Protein AF-A0A849QMG6-F1 (afdb_monomer_lite)

Sequence (126 aa):
AGKSTTIILQGNKNLKFLVAILNSKLISFWYKIFFKSLSLAGGYLRIGNNEIKKIPFIDLNDSQQTVFITLVDQILAITIDANYLDNLEKQAKVKNLENQIDQLVYKLYDLTPEEIKIVEEFNEGE

Secondary structure (DSSP, 8-state):
-PPPP-----SSS-HHHHHHHHTSHHHHHHHHHHTGGGBPTTS-B---HHHHTTS-PPP--HHHHHHHHHHHHHHHHHHTSTTGGG-HHHHHHHHHHHHHHHHHHHHHTT--HHHHHHHHHHHTT-

Structure (mmCIF, N/CA/C/O backbone):
data_AF-A0A849QMG6-F1
#
_entry.id   AF-A0A849QMG6-F1
#
loop_
_atom_site.group_PDB
_atom_site.id
_atom_site.type_symbol
_atom_site.label_atom_id
_atom_site.label_alt_id
_atom_site.label_comp_id
_atom_site.label_asym_id
_atom_site.label_entity_id
_atom_site.label_seq_id
_atom_site.pdbx_PDB_ins_code
_atom_site.Cartn_x
_atom_site.Cartn_y
_atom_site.Cartn_z
_atom_site.occupancy
_atom_site.B_iso_or_equiv
_atom_site.auth_seq_id
_atom_site.auth_comp_id
_atom_site.auth_asym_id
_atom_site.auth_atom_id
_atom_site.pdbx_PDB_model_num
ATOM 1 N N . ALA A 1 1 ? 9.751 -25.447 15.114 1.00 43.75 1 ALA A N 1
ATOM 2 C CA . ALA A 1 1 ? 8.459 -24.857 14.705 1.00 43.75 1 ALA A CA 1
ATOM 3 C C . ALA A 1 1 ? 8.402 -24.841 13.182 1.00 43.75 1 ALA A C 1
ATOM 5 O O . ALA A 1 1 ? 9.344 -24.350 12.569 1.00 43.75 1 ALA A O 1
ATOM 6 N N . GLY A 1 2 ? 7.380 -25.453 12.577 1.00 55.22 2 GLY A N 1
ATOM 7 C CA . GLY A 1 2 ? 7.237 -25.503 11.120 1.00 55.22 2 GLY A CA 1
ATOM 8 C C . GLY A 1 2 ? 6.962 -24.110 10.562 1.00 55.22 2 GLY A C 1
ATOM 9 O O . GLY A 1 2 ? 6.125 -23.386 11.101 1.00 55.22 2 GLY A O 1
ATOM 10 N N . LYS A 1 3 ? 7.686 -23.713 9.515 1.00 63.53 3 LYS A N 1
ATOM 11 C CA . LYS A 1 3 ? 7.370 -22.496 8.765 1.00 63.53 3 LYS A CA 1
ATOM 12 C C . LYS A 1 3 ? 5.991 -2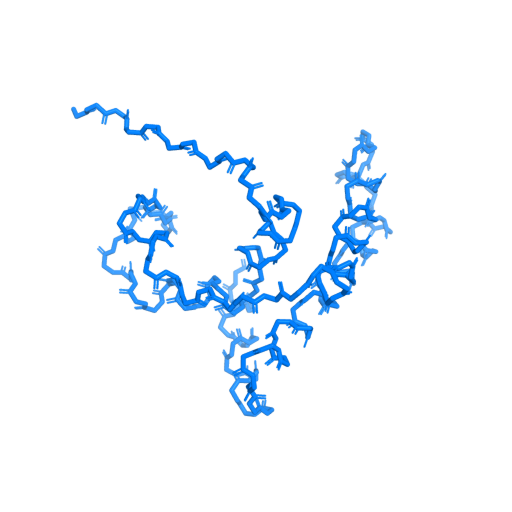2.711 8.137 1.00 63.53 3 LYS A C 1
ATOM 14 O O . LYS A 1 3 ? 5.815 -23.654 7.374 1.00 63.53 3 LYS A O 1
ATOM 19 N N . SER A 1 4 ? 5.009 -21.898 8.516 1.00 65.44 4 SER A N 1
ATOM 20 C CA . SER A 1 4 ? 3.692 -21.921 7.880 1.00 65.44 4 SER A CA 1
ATOM 21 C C . SER A 1 4 ? 3.788 -21.133 6.582 1.00 65.44 4 SER A C 1
ATOM 23 O O . SER A 1 4 ? 4.170 -19.966 6.610 1.00 65.44 4 SER A O 1
ATOM 25 N N . THR A 1 5 ? 3.450 -21.760 5.460 1.00 77.31 5 THR A N 1
ATOM 26 C CA . THR A 1 5 ? 3.303 -21.083 4.169 1.00 77.31 5 THR A C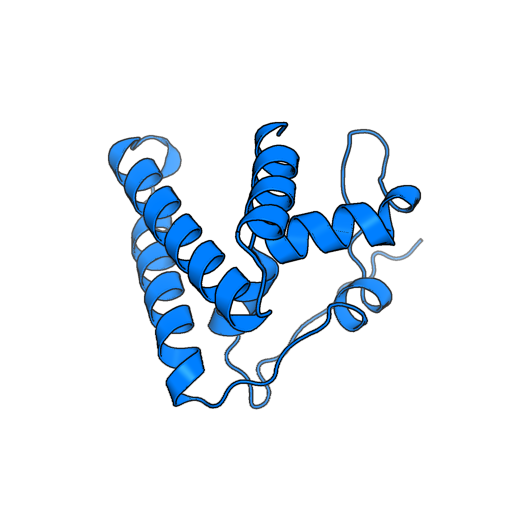A 1
ATOM 27 C C . THR A 1 5 ? 1.828 -20.884 3.889 1.00 77.31 5 THR A C 1
ATOM 29 O O . THR A 1 5 ? 1.023 -21.793 4.091 1.00 77.31 5 THR A O 1
ATOM 32 N N . THR A 1 6 ? 1.486 -19.703 3.393 1.00 76.69 6 THR A N 1
ATOM 33 C CA . THR A 1 6 ? 0.105 -19.340 3.094 1.00 76.69 6 THR A CA 1
ATOM 34 C C . THR A 1 6 ? 0.012 -18.872 1.678 1.00 76.69 6 THR A C 1
ATOM 36 O O . THR A 1 6 ? 0.745 -17.981 1.261 1.00 76.69 6 THR A O 1
ATOM 39 N N . ILE A 1 7 ? -0.907 -19.490 0.955 1.00 78.56 7 ILE A N 1
ATOM 40 C CA . ILE A 1 7 ? -1.125 -19.231 -0.453 1.00 78.56 7 ILE A CA 1
ATOM 41 C C . ILE A 1 7 ? -2.484 -18.556 -0.570 1.00 78.56 7 ILE A C 1
ATOM 43 O O . ILE A 1 7 ? -3.497 -19.107 -0.138 1.00 78.56 7 ILE A O 1
ATOM 47 N N . ILE A 1 8 ? -2.493 -17.353 -1.138 1.00 77.38 8 ILE A N 1
ATOM 48 C CA . ILE A 1 8 ? -3.717 -16.652 -1.512 1.00 77.38 8 ILE A CA 1
ATOM 49 C C . ILE A 1 8 ? -3.946 -16.950 -2.989 1.00 77.38 8 ILE A C 1
ATOM 51 O O . ILE A 1 8 ? -3.170 -16.527 -3.842 1.00 77.38 8 ILE A O 1
ATOM 55 N N . LEU A 1 9 ? -4.979 -17.736 -3.278 1.00 78.44 9 LEU A N 1
ATOM 56 C CA . LEU A 1 9 ? -5.341 -18.093 -4.643 1.00 78.44 9 LEU A CA 1
ATOM 57 C C . LEU A 1 9 ? -6.304 -17.055 -5.212 1.00 78.44 9 LEU A C 1
ATOM 59 O O . LEU A 1 9 ? -7.183 -16.556 -4.505 1.00 78.44 9 LEU A O 1
ATOM 63 N N . GLN A 1 10 ? -6.142 -16.760 -6.500 1.00 68.38 10 GLN A N 1
ATOM 64 C CA . GLN A 1 10 ? -7.081 -15.938 -7.250 1.00 68.38 10 GLN A CA 1
ATOM 65 C C . GLN A 1 10 ? -8.419 -16.683 -7.338 1.00 68.38 10 GLN A C 1
ATOM 67 O O . GLN A 1 10 ? -8.597 -17.572 -8.165 1.00 68.38 10 GLN A O 1
ATOM 72 N N . GLY A 1 11 ? -9.330 -16.372 -6.416 1.00 71.06 11 GLY A N 1
ATOM 73 C CA . GLY A 1 11 ? -10.742 -16.726 -6.534 1.00 71.06 11 GLY A CA 1
ATOM 74 C C . GLY A 1 11 ? -11.447 -15.723 -7.449 1.00 71.06 11 GLY A C 1
ATOM 75 O O . GLY A 1 11 ? -10.925 -15.337 -8.489 1.00 71.06 11 GLY A O 1
ATOM 76 N N . ASN A 1 12 ? -12.590 -15.204 -7.006 1.00 62.03 12 ASN A N 1
ATOM 77 C CA . ASN A 1 12 ? -13.341 -14.171 -7.734 1.00 62.03 12 ASN A CA 1
ATOM 78 C C . ASN A 1 12 ? -12.746 -12.753 -7.611 1.00 62.03 12 ASN A C 1
ATOM 80 O O . ASN A 1 12 ? -13.365 -11.798 -8.061 1.00 62.03 12 ASN A O 1
ATOM 84 N N . LYS A 1 13 ? -11.590 -12.584 -6.957 1.00 66.75 13 LYS A N 1
ATOM 85 C CA . LYS A 1 13 ? -10.987 -11.268 -6.686 1.00 66.75 13 LYS A CA 1
ATOM 86 C C . LYS A 1 13 ? -9.637 -11.143 -7.369 1.00 66.75 13 LYS A C 1
ATOM 88 O O . LYS A 1 13 ? -8.861 -12.098 -7.389 1.00 66.75 13 LYS A O 1
ATOM 93 N N . ASN A 1 14 ? -9.340 -9.960 -7.899 1.00 84.25 14 ASN A N 1
ATOM 94 C CA . ASN A 1 14 ? -8.079 -9.716 -8.581 1.00 84.25 14 ASN A CA 1
ATOM 95 C C . ASN A 1 14 ? -6.921 -9.601 -7.573 1.00 84.25 14 ASN A C 1
ATOM 97 O O . ASN A 1 14 ? -6.969 -8.800 -6.639 1.00 84.25 14 ASN A O 1
ATOM 101 N N . LEU A 1 15 ? -5.851 -10.375 -7.778 1.00 89.31 15 LEU A N 1
ATOM 102 C CA . LEU A 1 15 ? -4.678 -10.345 -6.898 1.00 89.31 15 LEU A CA 1
ATOM 103 C C . LEU A 1 15 ? -3.971 -8.984 -6.905 1.00 89.31 15 LEU A C 1
ATOM 105 O O . LEU A 1 15 ? -3.441 -8.579 -5.878 1.00 89.31 15 LEU A O 1
ATOM 109 N N . LYS A 1 16 ? -3.999 -8.248 -8.020 1.00 91.88 16 LYS A N 1
ATOM 110 C CA . LYS A 1 16 ? -3.396 -6.910 -8.106 1.00 91.88 16 LYS A CA 1
ATOM 111 C C . LYS A 1 16 ? -4.143 -5.906 -7.234 1.00 91.88 16 LYS A C 1
ATOM 113 O O . LYS A 1 16 ? -3.510 -5.098 -6.568 1.00 91.88 16 LYS A O 1
ATOM 118 N N . PHE A 1 17 ? -5.472 -6.003 -7.168 1.00 91.25 17 PHE A N 1
ATOM 119 C CA . PHE A 1 17 ? -6.255 -5.196 -6.232 1.00 91.25 17 PHE A CA 1
ATOM 120 C C . PHE A 1 17 ? -5.858 -5.499 -4.782 1.00 91.25 17 PHE A C 1
ATOM 122 O O . PHE A 1 17 ? -5.574 -4.584 -4.015 1.00 91.25 17 PHE A O 1
ATOM 129 N N . LEU A 1 18 ? -5.747 -6.782 -4.427 1.00 89.88 18 LEU A N 1
ATOM 130 C CA . LEU A 1 18 ? -5.299 -7.185 -3.095 1.00 89.88 18 LEU A CA 1
ATOM 131 C C . LEU A 1 18 ? -3.901 -6.637 -2.764 1.00 89.88 18 LEU A C 1
ATOM 133 O O . LEU A 1 18 ? -3.687 -6.133 -1.665 1.00 89.88 18 LEU A O 1
ATOM 137 N N . VAL A 1 19 ? -2.968 -6.708 -3.716 1.00 91.25 19 VAL A N 1
ATOM 138 C CA . VAL A 1 19 ? -1.614 -6.152 -3.578 1.00 91.25 19 VAL A CA 1
ATOM 139 C C . VAL A 1 19 ? -1.660 -4.642 -3.340 1.00 91.25 19 VAL A C 1
ATOM 141 O O . VAL A 1 19 ? -0.947 -4.171 -2.458 1.00 91.25 19 VAL A O 1
ATOM 144 N N . ALA A 1 20 ? -2.516 -3.899 -4.050 1.00 93.50 20 ALA A N 1
ATOM 145 C CA . ALA A 1 20 ? -2.676 -2.458 -3.846 1.00 93.50 20 ALA A CA 1
ATOM 146 C C . ALA A 1 20 ? -3.115 -2.127 -2.411 1.00 93.50 20 ALA A C 1
ATOM 148 O O . ALA A 1 20 ? -2.518 -1.276 -1.760 1.00 93.50 20 ALA A O 1
ATOM 149 N N . ILE A 1 21 ? -4.124 -2.837 -1.895 1.00 92.25 21 ILE A N 1
ATOM 150 C CA . ILE A 1 21 ? -4.629 -2.607 -0.535 1.00 92.25 21 ILE A CA 1
ATOM 151 C C . ILE A 1 21 ? -3.578 -2.987 0.513 1.00 92.25 21 ILE A C 1
ATOM 153 O O . ILE A 1 21 ? -3.302 -2.200 1.417 1.00 92.25 21 ILE A O 1
ATOM 157 N N . LEU A 1 22 ? -2.959 -4.165 0.385 1.00 90.69 22 LEU A N 1
ATOM 158 C CA . LEU A 1 22 ? -1.983 -4.670 1.357 1.00 90.69 22 LEU A CA 1
ATOM 159 C C . LEU A 1 22 ? -0.727 -3.800 1.474 1.00 90.69 22 LEU A C 1
ATOM 161 O O . LEU A 1 22 ? -0.164 -3.727 2.562 1.00 90.69 22 LEU A O 1
ATOM 165 N N . ASN A 1 23 ? -0.296 -3.162 0.383 1.00 91.56 23 ASN A N 1
ATOM 166 C CA . ASN A 1 23 ? 0.884 -2.291 0.375 1.00 91.56 23 ASN A CA 1
ATOM 167 C C . ASN A 1 23 ? 0.563 -0.827 0.711 1.00 91.56 23 ASN A C 1
ATOM 169 O O . ASN A 1 23 ? 1.467 0.000 0.709 1.00 91.56 23 ASN A O 1
ATOM 173 N N . SER A 1 24 ? -0.694 -0.492 1.012 1.00 94.69 24 SER A N 1
ATOM 174 C CA . SER A 1 24 ? -1.045 0.875 1.402 1.00 94.69 24 SER A CA 1
ATOM 175 C C . SER A 1 24 ? -0.546 1.232 2.806 1.00 94.69 24 SER A C 1
ATOM 177 O O . SER A 1 24 ? -0.454 0.387 3.712 1.00 94.69 24 SER A O 1
ATOM 179 N N . LYS A 1 25 ? -0.297 2.524 3.019 1.00 94.38 25 LYS A N 1
ATOM 180 C CA . LYS A 1 25 ? 0.083 3.090 4.322 1.00 94.38 25 LYS A CA 1
ATOM 181 C C . LYS A 1 25 ? -0.965 2.845 5.396 1.00 94.38 25 LYS A C 1
ATOM 183 O O . LYS A 1 25 ? -0.606 2.568 6.541 1.00 94.38 25 LYS A O 1
ATOM 188 N N . LEU A 1 26 ? -2.251 2.884 5.035 1.00 94.31 26 LEU A N 1
ATOM 189 C CA . LEU A 1 26 ? -3.348 2.630 5.971 1.00 94.31 26 LEU A CA 1
ATOM 190 C C . LEU A 1 26 ? -3.288 1.214 6.546 1.00 94.31 26 LEU A C 1
ATOM 192 O O . LEU A 1 26 ? -3.387 1.034 7.759 1.00 94.31 26 LEU A O 1
ATOM 196 N N . ILE A 1 27 ? -3.112 0.204 5.689 1.00 91.69 27 ILE A N 1
ATOM 197 C CA . ILE A 1 27 ? -3.048 -1.189 6.143 1.00 91.69 27 ILE A CA 1
ATOM 198 C C . ILE A 1 27 ? -1.778 -1.434 6.958 1.00 91.69 27 ILE A C 1
ATOM 200 O O . ILE A 1 27 ? -1.842 -2.100 7.993 1.00 91.69 27 ILE A O 1
ATOM 204 N N . SER A 1 28 ? -0.651 -0.840 6.558 1.00 89.69 28 SER A N 1
ATOM 205 C CA . SER A 1 28 ? 0.603 -0.903 7.318 1.00 89.69 28 SER A CA 1
ATOM 206 C C . SER A 1 28 ? 0.463 -0.286 8.717 1.00 89.69 28 SER A C 1
ATOM 208 O O . SER A 1 28 ? 0.846 -0.907 9.713 1.00 89.69 28 SER A O 1
ATOM 210 N N . PHE A 1 29 ? -0.150 0.896 8.808 1.00 91.50 29 PHE A N 1
ATOM 211 C CA . PHE A 1 29 ? -0.484 1.581 10.058 1.00 91.50 29 PHE A CA 1
ATOM 212 C C . PHE A 1 29 ? -1.404 0.733 10.944 1.00 91.50 29 PHE A C 1
ATOM 214 O O . PHE A 1 29 ? -1.076 0.445 12.099 1.00 91.50 29 PHE A O 1
ATOM 221 N N . TRP A 1 30 ? -2.523 0.264 10.386 1.00 91.06 30 TRP A N 1
ATOM 222 C CA . TRP A 1 30 ? -3.493 -0.573 11.089 1.00 91.06 30 TRP A CA 1
ATOM 223 C C . TRP A 1 30 ? -2.828 -1.832 11.652 1.00 91.06 30 TRP A C 1
ATOM 225 O O . TRP A 1 30 ? -2.984 -2.155 12.831 1.00 91.06 30 TRP A O 1
ATOM 235 N N . TYR A 1 31 ? -2.014 -2.508 10.838 1.00 88.06 31 TYR A N 1
ATOM 236 C CA . TYR A 1 31 ? -1.325 -3.723 11.248 1.00 88.06 31 TYR A CA 1
ATOM 237 C C . TYR A 1 31 ? -0.392 -3.474 12.435 1.00 88.06 31 TYR A C 1
ATOM 239 O O . TYR A 1 31 ? -0.422 -4.207 13.425 1.00 88.06 31 TYR A O 1
ATOM 247 N N . LYS A 1 32 ? 0.425 -2.41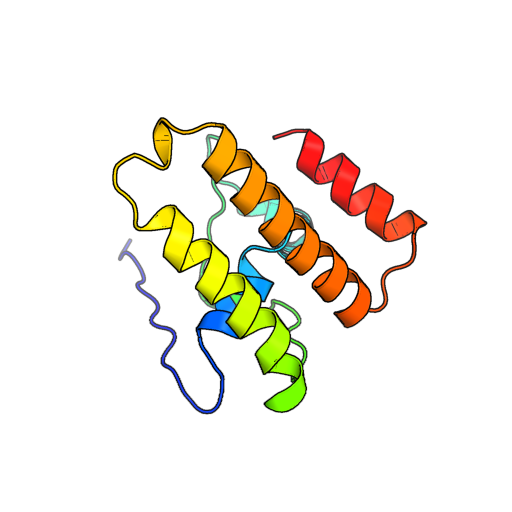9 12.360 1.00 85.44 32 LYS A N 1
ATOM 248 C CA . LYS A 1 32 ? 1.395 -2.075 13.406 1.00 85.44 32 LYS A CA 1
ATOM 249 C C . LYS A 1 32 ? 0.723 -1.670 14.715 1.00 85.44 32 LYS A C 1
ATOM 251 O O . LYS A 1 32 ? 1.268 -1.965 15.775 1.00 85.44 32 LYS A O 1
ATOM 256 N N . ILE A 1 33 ? -0.456 -1.054 14.667 1.00 86.69 33 ILE A N 1
ATOM 257 C CA . ILE A 1 33 ? -1.227 -0.719 15.871 1.00 86.69 33 ILE A CA 1
ATOM 258 C C . ILE A 1 33 ? -1.834 -1.973 16.500 1.00 86.69 33 ILE A C 1
ATOM 260 O O . ILE A 1 33 ? -1.612 -2.238 17.682 1.00 86.69 33 ILE A O 1
ATOM 264 N N . PHE A 1 34 ? -2.575 -2.764 15.722 1.00 83.75 34 PHE A N 1
ATOM 265 C CA . PHE A 1 34 ? -3.325 -3.907 16.251 1.00 83.75 34 PHE A CA 1
ATOM 266 C C . PHE A 1 34 ? -2.432 -5.088 16.643 1.00 83.75 34 PHE A C 1
ATOM 268 O O . PHE A 1 34 ? -2.760 -5.832 17.568 1.00 83.75 34 PHE A O 1
ATOM 275 N N . PHE A 1 35 ? -1.291 -5.253 15.972 1.00 82.31 35 PHE A N 1
ATOM 276 C CA . PHE A 1 35 ? -0.370 -6.369 16.179 1.00 82.31 35 PHE A CA 1
ATOM 277 C C . PHE A 1 35 ? 1.004 -5.926 16.677 1.00 82.31 35 PHE A C 1
ATOM 279 O O . PHE A 1 35 ? 1.981 -6.656 16.513 1.00 82.31 35 PHE A O 1
ATOM 286 N N . LYS A 1 36 ? 1.091 -4.768 17.346 1.00 72.88 36 LYS A N 1
ATOM 287 C CA . LYS A 1 36 ? 2.338 -4.247 17.932 1.00 72.88 36 LYS A CA 1
ATOM 288 C C . LYS A 1 36 ? 3.076 -5.281 18.790 1.00 72.88 36 LYS A C 1
ATOM 290 O O . LYS A 1 36 ? 4.296 -5.339 18.774 1.00 72.88 36 LYS A O 1
ATOM 295 N N . SER A 1 37 ? 2.345 -6.129 19.516 1.00 66.44 37 SER A N 1
ATOM 296 C CA . SER A 1 37 ? 2.909 -7.193 20.363 1.00 66.44 37 SER A CA 1
ATOM 297 C C . SER A 1 37 ? 3.490 -8.384 19.588 1.00 66.44 37 SER A C 1
ATOM 299 O O . SER A 1 37 ? 4.170 -9.220 20.179 1.00 66.44 37 SER A O 1
ATOM 301 N N . LEU A 1 38 ? 3.234 -8.473 18.280 1.00 64.62 38 LEU A N 1
ATOM 302 C CA . LEU A 1 38 ? 3.773 -9.493 17.378 1.00 64.62 38 LEU A CA 1
ATOM 303 C C . LEU A 1 38 ? 5.026 -9.015 16.625 1.00 64.62 38 LEU A C 1
ATOM 305 O O . LEU A 1 38 ? 5.509 -9.729 15.742 1.00 64.62 38 LEU A O 1
ATOM 309 N N . SER A 1 39 ? 5.558 -7.833 16.957 1.00 67.50 39 SER A N 1
ATOM 310 C CA . SER A 1 39 ? 6.833 -7.361 16.420 1.00 67.50 39 SER A CA 1
ATOM 311 C C . SER A 1 39 ? 7.971 -8.271 16.886 1.00 67.50 39 SER A C 1
ATOM 313 O O . SER A 1 39 ? 8.149 -8.497 18.085 1.00 67.50 39 SER A O 1
ATOM 315 N N . LEU A 1 40 ? 8.754 -8.786 15.943 1.00 68.44 40 LEU A N 1
ATOM 316 C CA . LEU A 1 40 ? 9.983 -9.515 16.232 1.00 68.44 40 LEU A CA 1
ATOM 317 C C . LEU A 1 40 ? 11.112 -8.539 16.595 1.00 68.44 40 LEU A C 1
ATOM 319 O O . LEU A 1 40 ? 11.056 -7.344 16.294 1.00 68.44 40 LEU A O 1
ATOM 323 N N . ALA A 1 41 ? 12.174 -9.066 17.210 1.00 68.25 41 ALA A N 1
ATOM 324 C CA . ALA A 1 41 ? 13.408 -8.312 17.404 1.00 68.25 41 ALA A CA 1
ATOM 325 C C . ALA A 1 41 ? 13.895 -7.734 16.059 1.00 68.25 41 ALA A C 1
ATOM 327 O O . ALA A 1 41 ? 13.911 -8.439 15.050 1.00 68.25 41 ALA A O 1
ATOM 328 N N . GLY A 1 42 ? 14.265 -6.450 16.048 1.00 66.19 42 GLY A N 1
ATOM 329 C CA . GLY A 1 42 ? 14.684 -5.738 14.835 1.00 66.19 42 GLY A CA 1
ATOM 330 C C . GLY A 1 42 ? 13.556 -5.084 14.028 1.00 66.19 42 GLY A C 1
ATOM 331 O O . GLY A 1 42 ? 13.808 -4.659 12.911 1.00 66.19 42 GLY A O 1
ATOM 332 N N . GLY A 1 43 ? 12.331 -5.001 14.560 1.00 67.44 43 GLY A N 1
ATOM 333 C CA . GLY A 1 43 ? 11.232 -4.250 13.929 1.00 67.44 43 GLY A CA 1
ATOM 334 C C . GLY A 1 43 ? 10.442 -5.027 12.871 1.00 67.44 43 GLY A C 1
ATOM 335 O O . GLY A 1 43 ? 9.506 -4.489 12.286 1.00 67.44 43 GLY A O 1
ATOM 336 N N . TYR A 1 44 ? 10.760 -6.304 12.646 1.00 70.38 44 TYR A N 1
ATOM 337 C CA . TYR A 1 44 ? 10.042 -7.129 11.675 1.00 70.38 44 TYR A CA 1
ATOM 338 C C . TYR A 1 44 ? 8.625 -7.472 12.146 1.00 70.38 44 TYR A C 1
ATOM 340 O O . TYR A 1 44 ? 8.398 -7.836 13.302 1.00 70.38 44 TYR A O 1
ATOM 348 N N . LEU A 1 45 ? 7.671 -7.437 11.217 1.00 74.75 45 LEU A N 1
ATOM 349 C CA . LEU A 1 45 ? 6.289 -7.828 11.467 1.00 74.75 45 LEU A CA 1
ATOM 350 C C . LEU A 1 45 ? 6.111 -9.332 11.263 1.00 74.75 45 LEU A C 1
ATOM 352 O O . LEU A 1 45 ? 6.417 -9.876 10.202 1.00 74.75 45 LEU A O 1
ATOM 356 N N . ARG A 1 46 ? 5.563 -10.021 12.268 1.00 76.31 46 ARG A N 1
ATOM 357 C CA . ARG A 1 46 ? 5.138 -11.412 12.102 1.00 76.31 46 ARG A CA 1
ATOM 358 C C . ARG A 1 46 ? 3.786 -11.440 11.403 1.00 76.31 46 ARG A C 1
ATOM 360 O O . ARG A 1 46 ? 2.770 -11.327 12.078 1.00 76.31 46 ARG A O 1
ATOM 367 N N . ILE A 1 47 ? 3.779 -11.612 10.085 1.00 77.44 47 ILE A N 1
ATOM 368 C CA . ILE A 1 47 ? 2.551 -11.733 9.289 1.00 77.44 47 ILE A CA 1
ATOM 369 C C . ILE A 1 47 ? 2.159 -13.206 9.154 1.00 77.44 47 ILE A C 1
ATOM 371 O O . ILE A 1 47 ? 2.921 -14.021 8.634 1.00 77.44 47 ILE A O 1
ATOM 375 N N . GLY A 1 48 ? 0.968 -13.552 9.642 1.00 79.19 48 GLY A N 1
ATOM 376 C CA . GLY A 1 48 ? 0.387 -14.887 9.543 1.00 79.19 48 GLY A CA 1
ATOM 377 C C . GLY A 1 48 ? -1.072 -14.860 9.082 1.00 79.19 48 GLY A C 1
ATOM 378 O O . GLY A 1 48 ? -1.653 -13.818 8.777 1.00 79.19 48 GLY A O 1
ATOM 379 N N . ASN A 1 49 ? -1.684 -16.043 9.009 1.00 80.69 49 ASN A N 1
ATOM 380 C CA . ASN A 1 49 ? -3.024 -16.203 8.418 1.00 80.69 49 ASN A CA 1
ATOM 381 C C . ASN A 1 49 ? -4.115 -15.591 9.253 1.00 80.69 49 ASN A C 1
ATOM 383 O O . ASN A 1 49 ? -5.098 -15.090 8.716 1.00 80.69 49 ASN A O 1
ATOM 387 N N . ASN A 1 50 ? -3.960 -15.695 10.564 1.00 81.81 50 ASN A N 1
ATOM 388 C CA . ASN A 1 50 ? -4.945 -15.187 11.493 1.00 81.81 50 ASN A CA 1
ATOM 389 C C . ASN A 1 50 ? -4.944 -13.659 11.476 1.00 81.81 50 ASN A C 1
ATOM 391 O O . ASN A 1 50 ? -5.991 -13.055 11.674 1.00 81.81 50 ASN A O 1
ATOM 395 N N . GLU A 1 51 ? -3.791 -13.051 11.208 1.00 83.88 51 GLU A N 1
ATOM 396 C CA . GLU A 1 51 ? -3.603 -11.611 11.134 1.00 83.88 51 GLU A CA 1
ATOM 397 C C . GLU A 1 51 ? -4.122 -11.06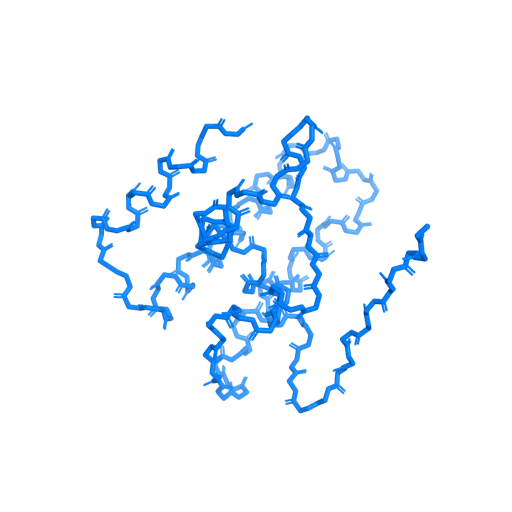8 9.796 1.00 83.88 51 GLU A C 1
ATOM 399 O O . GLU A 1 51 ? -4.966 -10.176 9.799 1.00 83.88 51 GLU A O 1
ATOM 404 N N . ILE A 1 52 ? -3.737 -11.674 8.662 1.00 82.50 52 ILE A N 1
ATOM 405 C CA . ILE A 1 52 ? -4.231 -11.269 7.330 1.00 82.50 52 ILE A CA 1
ATOM 406 C C . ILE A 1 52 ? -5.762 -11.375 7.246 1.00 82.50 52 ILE A C 1
ATOM 408 O O . ILE A 1 52 ? -6.410 -10.482 6.709 1.00 82.50 52 ILE A O 1
ATOM 412 N N . LYS A 1 53 ? -6.368 -12.429 7.813 1.00 84.06 53 LYS A N 1
ATOM 413 C CA . LYS A 1 53 ? -7.835 -12.602 7.828 1.00 84.06 53 LYS A CA 1
ATOM 414 C C . LYS A 1 53 ? -8.582 -11.537 8.636 1.00 84.06 53 LYS A C 1
ATOM 416 O O . LYS A 1 53 ? -9.788 -11.405 8.460 1.00 84.06 53 LYS A O 1
ATOM 421 N N . LYS A 1 54 ? -7.902 -10.834 9.545 1.00 86.56 54 LYS A N 1
ATOM 422 C CA . LYS A 1 54 ? -8.497 -9.774 10.371 1.00 86.56 54 LYS A CA 1
ATOM 423 C C . LYS A 1 54 ? -8.422 -8.400 9.716 1.00 86.56 54 LYS A C 1
ATOM 425 O O . LYS A 1 54 ? -9.059 -7.484 10.225 1.00 86.56 54 LYS A O 1
ATOM 430 N N . ILE A 1 55 ? -7.655 -8.252 8.633 1.00 85.31 55 ILE A N 1
ATOM 431 C CA . ILE A 1 55 ? -7.598 -6.998 7.885 1.00 85.31 55 ILE A CA 1
ATOM 432 C C . ILE A 1 55 ? -9.017 -6.690 7.386 1.00 85.31 55 ILE A C 1
ATOM 434 O O . ILE A 1 55 ? -9.636 -7.557 6.758 1.00 85.31 55 ILE A O 1
ATOM 438 N N . PRO A 1 56 ? -9.554 -5.491 7.666 1.00 82.50 56 PRO A N 1
ATOM 439 C CA . PRO A 1 56 ? -10.894 -5.124 7.237 1.00 82.50 56 PRO A CA 1
ATOM 440 C C . PRO A 1 56 ? -10.896 -4.909 5.723 1.00 82.50 56 PRO A C 1
ATOM 442 O O . PRO A 1 56 ? -10.643 -3.809 5.257 1.00 82.50 56 PRO A O 1
ATOM 445 N N . PHE A 1 57 ? -11.137 -5.950 4.929 1.00 82.38 57 PHE A N 1
ATOM 446 C CA . PHE A 1 57 ? -11.209 -5.832 3.471 1.00 82.38 57 PHE A CA 1
ATOM 447 C C . PHE A 1 57 ? -12.593 -5.378 3.015 1.00 82.38 57 PHE A C 1
ATOM 449 O O . PHE A 1 57 ? -13.593 -6.029 3.314 1.00 82.38 57 PHE A O 1
ATOM 456 N N . ILE A 1 58 ? -12.632 -4.300 2.233 1.00 83.12 58 ILE A N 1
ATOM 457 C CA . ILE A 1 58 ? -13.851 -3.828 1.574 1.00 83.12 58 ILE A CA 1
ATOM 458 C C . ILE A 1 58 ? -14.005 -4.557 0.240 1.00 83.12 58 ILE A C 1
ATOM 460 O O . ILE A 1 58 ? -13.045 -4.692 -0.524 1.00 83.12 58 ILE A O 1
ATOM 464 N N . ASP A 1 59 ? -15.213 -5.057 -0.025 1.00 79.50 59 ASP A N 1
ATOM 465 C CA . ASP A 1 59 ? -15.521 -5.693 -1.300 1.00 79.50 59 ASP A CA 1
ATOM 466 C C . ASP A 1 59 ? -15.927 -4.641 -2.330 1.00 79.50 59 ASP A C 1
ATOM 468 O O . ASP A 1 59 ? -16.932 -3.950 -2.165 1.00 79.50 59 ASP A O 1
ATOM 472 N N . LEU A 1 60 ? -15.125 -4.514 -3.384 1.00 84.00 60 LEU A N 1
ATOM 473 C CA . LEU A 1 60 ? -15.370 -3.605 -4.497 1.00 84.00 60 LEU A CA 1
ATOM 474 C C . LEU A 1 60 ? -15.840 -4.387 -5.716 1.00 84.00 60 LEU A C 1
ATOM 476 O O . LEU A 1 60 ? -15.381 -5.503 -5.958 1.00 84.00 60 LEU A O 1
ATOM 480 N N . ASN A 1 61 ? -16.696 -3.776 -6.533 1.00 87.06 61 ASN A N 1
ATOM 481 C CA . ASN A 1 61 ? -17.029 -4.352 -7.834 1.00 87.06 61 ASN A CA 1
ATOM 482 C C . ASN A 1 61 ? -15.838 -4.264 -8.810 1.00 87.06 61 ASN A C 1
ATOM 484 O O . ASN A 1 61 ? -14.905 -3.481 -8.614 1.00 87.06 61 ASN A O 1
ATOM 488 N N . ASP A 1 62 ? -15.887 -5.041 -9.891 1.00 85.25 62 ASP A N 1
ATOM 489 C CA . ASP A 1 62 ? -14.791 -5.133 -10.867 1.00 85.25 62 ASP A CA 1
ATOM 490 C C . ASP A 1 62 ? -14.421 -3.775 -11.487 1.00 85.25 62 ASP A C 1
ATOM 492 O O . ASP A 1 62 ? -13.244 -3.471 -11.709 1.00 85.25 62 ASP A O 1
ATOM 496 N N . SER A 1 63 ? -15.414 -2.909 -11.711 1.00 86.69 63 SER A N 1
ATOM 497 C CA . SER A 1 63 ? -15.189 -1.571 -12.268 1.00 86.69 63 SER A CA 1
ATOM 498 C C . SER A 1 63 ? -14.385 -0.685 -11.316 1.00 86.69 63 SER A C 1
ATOM 500 O O . SER A 1 63 ? -13.514 0.056 -11.763 1.00 86.69 63 SER A O 1
ATOM 502 N N . GLN A 1 64 ? -14.652 -0.755 -10.012 1.00 87.81 64 GLN A N 1
ATOM 503 C CA . GLN A 1 64 ? -13.921 0.007 -8.998 1.00 87.81 64 GLN A CA 1
ATOM 504 C C . GLN A 1 64 ? -12.517 -0.567 -8.773 1.00 87.81 64 GLN A C 1
ATOM 506 O O . GLN A 1 64 ? -11.559 0.191 -8.622 1.00 87.81 64 GLN A O 1
ATOM 511 N N . GLN A 1 65 ? -12.366 -1.895 -8.829 1.00 90.38 65 GLN A N 1
ATOM 512 C CA . GLN A 1 65 ? -11.055 -2.547 -8.731 1.00 90.38 65 GLN A CA 1
ATOM 513 C C . GLN A 1 65 ? -10.124 -2.168 -9.894 1.00 90.38 65 GLN A C 1
ATOM 515 O O . GLN A 1 65 ? -8.909 -2.094 -9.707 1.00 90.38 65 GLN A O 1
ATOM 520 N N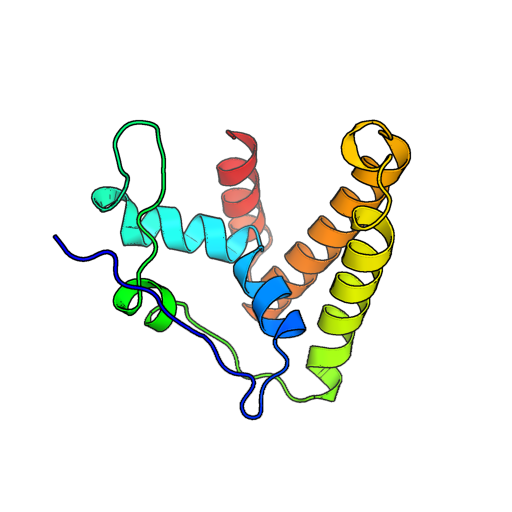 . THR A 1 66 ? -10.673 -1.895 -11.082 1.00 92.50 66 THR A N 1
ATOM 521 C CA . THR A 1 66 ? -9.900 -1.602 -12.305 1.00 92.50 66 THR A CA 1
ATOM 522 C C . THR A 1 66 ? -8.919 -0.440 -12.127 1.00 92.50 66 THR A C 1
ATOM 524 O O . THR A 1 66 ? -7.800 -0.502 -12.641 1.00 92.50 66 THR A O 1
ATOM 527 N N . VAL A 1 67 ? -9.283 0.589 -11.354 1.00 94.19 67 VAL A N 1
ATOM 528 C CA . VAL A 1 67 ? -8.401 1.741 -11.095 1.00 94.19 67 VAL A CA 1
ATOM 529 C C . VAL A 1 67 ? -7.146 1.306 -10.333 1.00 94.19 67 VAL A C 1
ATOM 531 O O . VAL A 1 67 ? -6.032 1.606 -10.757 1.00 94.19 67 VAL A O 1
ATOM 534 N N . PHE A 1 68 ? -7.308 0.527 -9.261 1.00 94.75 68 PHE A N 1
ATOM 535 C CA . PHE A 1 68 ? -6.188 -0.016 -8.487 1.00 94.75 68 PHE A CA 1
ATOM 536 C C . PHE A 1 68 ? -5.329 -0.969 -9.316 1.00 94.75 68 PHE A C 1
ATOM 538 O O . PHE A 1 68 ? -4.105 -0.886 -9.286 1.00 94.75 68 PHE A O 1
ATOM 545 N N . ILE A 1 69 ? -5.971 -1.853 -10.085 1.00 94.38 69 ILE A N 1
ATOM 546 C CA . ILE A 1 69 ? -5.285 -2.809 -10.961 1.00 94.38 69 ILE A CA 1
ATOM 547 C C . ILE A 1 69 ? -4.394 -2.067 -11.962 1.00 94.38 69 ILE A C 1
ATOM 549 O O . ILE A 1 69 ? -3.239 -2.438 -12.141 1.00 94.38 69 ILE A O 1
ATOM 553 N N . THR A 1 70 ? -4.909 -0.991 -12.558 1.00 96.19 70 THR A N 1
ATOM 554 C CA . THR A 1 70 ? -4.174 -0.180 -13.536 1.00 96.19 70 THR A CA 1
ATOM 555 C C . THR A 1 70 ? -2.952 0.491 -12.910 1.00 96.19 70 THR A C 1
ATOM 557 O O . THR A 1 70 ? -1.881 0.487 -13.512 1.00 96.19 70 THR A O 1
ATOM 560 N N . LEU A 1 71 ? -3.082 1.039 -11.697 1.00 96.81 71 LEU A N 1
ATOM 561 C CA . LEU A 1 71 ? -1.955 1.642 -10.977 1.00 96.81 71 LEU A CA 1
ATOM 562 C C . LEU A 1 71 ? -0.884 0.602 -10.632 1.00 96.81 71 LEU A C 1
ATOM 564 O O . LEU A 1 71 ? 0.301 0.842 -10.856 1.00 96.81 71 LEU A O 1
ATOM 568 N N . VAL A 1 72 ? -1.294 -0.578 -10.161 1.00 96.44 72 VAL A N 1
ATOM 569 C CA . VAL A 1 72 ? -0.369 -1.685 -9.885 1.00 96.44 72 VAL A CA 1
ATOM 570 C C . VAL A 1 72 ? 0.332 -2.147 -11.158 1.00 96.44 72 VAL A C 1
ATOM 572 O O . VAL A 1 72 ? 1.537 -2.375 -11.133 1.00 96.44 72 VAL A O 1
ATOM 575 N N . ASP A 1 73 ? -0.372 -2.227 -12.285 1.00 96.69 73 ASP A N 1
ATOM 576 C CA . ASP A 1 73 ? 0.241 -2.582 -13.566 1.00 96.69 73 ASP A CA 1
ATOM 577 C C . ASP A 1 73 ? 1.287 -1.563 -14.024 1.00 96.69 73 ASP A C 1
ATOM 579 O O . ASP A 1 73 ? 2.347 -1.954 -14.512 1.00 96.69 73 ASP A O 1
ATOM 583 N N . GLN A 1 74 ? 1.049 -0.269 -13.803 1.00 96.44 74 GLN A N 1
ATOM 584 C CA . GLN A 1 74 ? 2.049 0.768 -14.071 1.00 96.44 74 GLN A CA 1
ATOM 585 C C . GLN A 1 74 ? 3.275 0.633 -13.158 1.00 96.44 74 GLN A C 1
ATOM 587 O O . GLN A 1 74 ? 4.404 0.724 -13.639 1.00 96.44 74 GLN A O 1
ATOM 592 N N . ILE A 1 75 ? 3.075 0.368 -11.862 1.00 96.31 75 ILE A N 1
ATOM 593 C CA . ILE A 1 75 ? 4.177 0.140 -10.914 1.00 96.31 75 ILE A CA 1
ATOM 594 C C . ILE A 1 75 ? 4.999 -1.083 -11.337 1.00 96.31 75 ILE A C 1
ATOM 596 O O . ILE A 1 75 ? 6.227 -1.016 -11.410 1.00 96.31 75 ILE A O 1
ATOM 600 N N . LEU A 1 76 ? 4.341 -2.195 -11.672 1.00 95.50 76 LEU A N 1
ATOM 601 C CA . LEU A 1 76 ? 5.008 -3.421 -12.115 1.00 95.50 76 LEU A CA 1
ATOM 602 C C . LEU A 1 76 ? 5.782 -3.211 -13.422 1.00 95.50 76 LEU A C 1
ATOM 604 O O . LEU A 1 76 ? 6.910 -3.681 -13.547 1.00 95.50 76 LEU A O 1
ATOM 608 N N . ALA A 1 77 ? 5.225 -2.452 -14.368 1.00 95.25 77 ALA A N 1
ATOM 609 C CA . ALA A 1 77 ? 5.898 -2.127 -15.624 1.00 95.25 77 ALA A CA 1
ATOM 610 C C . ALA A 1 77 ? 7.178 -1.297 -15.426 1.00 95.25 77 ALA A C 1
ATOM 612 O O . ALA A 1 77 ? 8.107 -1.404 -16.224 1.00 95.25 77 ALA A O 1
ATOM 613 N N . ILE A 1 78 ? 7.248 -0.479 -14.370 1.00 94.69 78 ILE A N 1
ATOM 614 C CA . ILE A 1 78 ? 8.444 0.310 -14.043 1.00 94.69 78 ILE A CA 1
ATOM 615 C C . ILE A 1 78 ? 9.460 -0.527 -13.256 1.00 94.69 78 ILE A C 1
ATOM 617 O O . ILE A 1 78 ? 10.656 -0.467 -13.542 1.00 94.69 78 ILE A O 1
ATOM 621 N N . THR A 1 79 ? 8.991 -1.298 -12.274 1.00 93.00 79 THR A N 1
ATOM 622 C CA . THR A 1 79 ? 9.842 -2.041 -11.326 1.00 93.00 79 THR A CA 1
ATOM 623 C C . THR A 1 79 ? 10.458 -3.310 -11.912 1.00 93.00 79 THR A C 1
ATOM 625 O O . THR A 1 79 ? 11.461 -3.786 -11.388 1.00 93.00 79 THR A O 1
ATOM 628 N N . ILE A 1 80 ? 9.912 -3.841 -13.013 1.00 93.50 80 ILE A N 1
ATOM 629 C CA . ILE A 1 80 ? 10.501 -4.984 -13.729 1.00 93.50 80 ILE A CA 1
ATOM 630 C C . ILE A 1 80 ? 11.806 -4.632 -14.460 1.00 93.50 80 ILE A C 1
ATOM 632 O O . ILE A 1 80 ? 12.573 -5.526 -14.817 1.00 93.50 80 ILE A O 1
ATOM 636 N N . ASP A 1 81 ? 12.069 -3.346 -14.706 1.00 91.31 81 ASP A N 1
ATOM 637 C CA . ASP A 1 81 ? 13.308 -2.917 -15.347 1.00 91.31 81 ASP A CA 1
ATOM 638 C C . ASP A 1 81 ? 14.497 -3.094 -14.391 1.00 91.31 81 ASP A C 1
ATOM 640 O O . ASP A 1 81 ? 14.483 -2.608 -13.259 1.00 91.31 81 ASP A O 1
ATOM 644 N N . ALA A 1 82 ? 15.554 -3.753 -14.866 1.00 88.56 82 ALA A N 1
ATOM 645 C CA . ALA A 1 82 ? 16.747 -4.056 -14.082 1.00 88.56 82 ALA A CA 1
ATOM 646 C C . ALA A 1 82 ? 17.435 -2.808 -13.501 1.00 88.56 82 ALA A C 1
ATOM 648 O O . ALA A 1 82 ? 18.064 -2.903 -12.452 1.00 88.56 82 ALA A O 1
ATOM 649 N N . ASN A 1 83 ? 17.303 -1.642 -14.145 1.00 91.69 83 ASN A N 1
ATOM 650 C CA . ASN A 1 83 ? 17.896 -0.395 -13.652 1.00 91.69 83 ASN A CA 1
ATOM 651 C C . ASN A 1 83 ? 17.008 0.373 -12.658 1.00 91.69 83 ASN A C 1
ATOM 653 O O . ASN A 1 83 ? 17.365 1.482 -12.265 1.00 91.69 83 ASN A O 1
ATOM 657 N N . TYR A 1 84 ? 15.848 -0.166 -12.266 1.00 91.69 84 TYR A N 1
ATOM 658 C CA . TYR A 1 84 ? 14.917 0.512 -11.360 1.00 91.69 84 TYR A CA 1
ATOM 659 C C . TYR A 1 84 ? 15.583 0.934 -10.041 1.00 91.69 84 TYR A C 1
ATOM 661 O O . TYR A 1 84 ? 15.411 2.067 -9.587 1.00 91.69 84 TYR A O 1
ATOM 669 N N . LEU A 1 85 ? 16.385 0.043 -9.452 1.00 91.25 85 LEU A N 1
ATOM 670 C CA . LEU A 1 85 ? 17.056 0.289 -8.172 1.00 91.25 85 LEU A CA 1
ATOM 671 C C . LEU A 1 85 ? 18.103 1.412 -8.245 1.00 91.25 85 LEU A C 1
ATOM 673 O O . LEU A 1 85 ? 18.364 2.057 -7.233 1.00 91.25 85 LEU A O 1
ATOM 677 N N . ASP A 1 86 ? 18.623 1.703 -9.437 1.00 93.69 86 ASP A N 1
ATOM 678 C CA . ASP A 1 86 ? 19.637 2.738 -9.662 1.00 93.69 86 ASP A CA 1
ATOM 679 C C . ASP A 1 86 ? 19.053 4.022 -10.282 1.00 93.69 86 ASP A C 1
ATOM 681 O O . ASP A 1 86 ? 19.748 5.028 -10.434 1.00 93.69 86 ASP A O 1
ATOM 685 N N . ASN A 1 87 ? 17.770 4.017 -10.659 1.00 94.81 87 ASN A N 1
ATOM 686 C CA . ASN A 1 87 ? 17.128 5.119 -11.366 1.00 94.81 87 ASN A CA 1
ATOM 687 C C . ASN A 1 87 ? 16.163 5.897 -10.457 1.00 94.81 87 ASN A C 1
ATOM 689 O O . ASN A 1 87 ? 14.991 5.543 -10.299 1.00 94.81 87 ASN A O 1
ATOM 693 N N . LEU A 1 88 ? 16.646 7.025 -9.929 1.00 93.88 88 LEU A N 1
ATOM 694 C CA . LEU A 1 88 ? 15.876 7.922 -9.059 1.00 93.88 88 LEU A CA 1
ATOM 695 C C . LEU A 1 88 ? 14.595 8.465 -9.712 1.00 93.88 88 LEU A C 1
ATOM 697 O O . LEU A 1 88 ? 13.591 8.653 -9.028 1.00 93.88 88 LEU A O 1
ATOM 701 N N . GLU A 1 89 ? 14.590 8.697 -11.027 1.00 94.81 89 GLU A N 1
ATOM 702 C CA . GLU A 1 89 ? 13.401 9.187 -11.734 1.00 94.81 89 GLU A CA 1
ATOM 703 C C . GLU A 1 89 ? 12.293 8.126 -11.742 1.00 94.81 89 GLU A C 1
ATOM 705 O O . GLU A 1 89 ? 11.119 8.429 -11.517 1.00 94.81 89 GLU A O 1
ATOM 710 N N . LYS A 1 90 ? 12.660 6.859 -11.956 1.00 93.88 90 LYS A N 1
ATOM 711 C CA . LYS A 1 90 ? 11.717 5.737 -11.898 1.00 93.88 90 LYS A CA 1
ATOM 712 C C . LYS A 1 90 ? 11.194 5.507 -10.488 1.00 93.88 90 LYS A C 1
ATOM 714 O O . LYS A 1 90 ? 9.995 5.299 -10.327 1.00 93.88 90 LYS A O 1
ATOM 719 N N . GLN A 1 91 ? 12.056 5.602 -9.480 1.00 94.50 91 GLN A N 1
ATOM 720 C CA . GLN A 1 91 ? 11.650 5.507 -8.074 1.00 94.50 91 GLN A CA 1
ATOM 721 C C . GLN A 1 91 ? 10.682 6.627 -7.691 1.00 94.50 91 GLN A C 1
ATOM 723 O O . GLN A 1 91 ? 9.657 6.365 -7.068 1.00 94.50 91 GLN A O 1
ATOM 728 N N . ALA A 1 92 ? 10.937 7.861 -8.133 1.00 95.31 92 ALA A N 1
ATOM 729 C CA . ALA A 1 92 ? 10.023 8.977 -7.913 1.00 95.31 92 ALA A CA 1
ATOM 730 C C . ALA A 1 92 ? 8.655 8.751 -8.584 1.00 95.31 92 ALA A C 1
ATOM 732 O O . ALA A 1 92 ? 7.620 9.049 -7.985 1.00 95.31 92 ALA A O 1
ATOM 733 N N . LYS A 1 93 ? 8.632 8.183 -9.800 1.00 95.81 93 LYS A N 1
ATOM 734 C CA . LYS A 1 93 ? 7.384 7.807 -10.490 1.00 95.81 93 LYS A CA 1
ATOM 735 C C . LYS A 1 93 ? 6.617 6.725 -9.733 1.00 95.81 93 LYS A C 1
ATOM 737 O O . LYS A 1 93 ? 5.417 6.885 -9.533 1.00 95.81 93 LYS A O 1
ATOM 742 N N . VAL A 1 94 ? 7.292 5.668 -9.277 1.00 96.31 94 VAL A N 1
ATOM 743 C CA . VAL A 1 94 ? 6.664 4.610 -8.467 1.00 96.31 94 VAL A CA 1
ATOM 744 C C . VAL A 1 94 ? 6.105 5.185 -7.171 1.00 96.31 94 VAL A C 1
ATOM 746 O O . VAL A 1 94 ? 4.925 4.994 -6.905 1.00 96.31 94 VAL A O 1
ATOM 749 N N . LYS A 1 95 ? 6.877 6.003 -6.447 1.00 95.44 95 LYS A N 1
ATOM 750 C CA . LYS A 1 95 ? 6.420 6.659 -5.213 1.00 95.44 95 LYS A CA 1
ATOM 751 C C . LYS A 1 95 ? 5.183 7.534 -5.434 1.00 95.44 95 LYS A C 1
ATOM 753 O O . LYS A 1 95 ? 4.304 7.607 -4.579 1.00 95.44 95 LYS A O 1
ATOM 758 N N . ASN A 1 96 ? 5.084 8.201 -6.586 1.00 96.75 96 ASN A N 1
ATOM 759 C CA . ASN A 1 96 ? 3.886 8.960 -6.935 1.00 96.75 96 ASN A CA 1
ATOM 760 C C . ASN A 1 96 ? 2.669 8.049 -7.172 1.00 96.75 96 ASN A C 1
ATOM 762 O O . ASN A 1 96 ? 1.580 8.374 -6.706 1.00 96.75 96 ASN A O 1
ATOM 766 N N . LEU A 1 97 ? 2.849 6.918 -7.862 1.00 97.50 97 LEU A N 1
ATOM 767 C CA . LEU A 1 97 ? 1.786 5.935 -8.096 1.00 97.50 97 LEU A CA 1
ATOM 768 C C . LEU A 1 97 ? 1.336 5.262 -6.790 1.00 97.50 97 LEU A C 1
ATOM 770 O O . LEU A 1 97 ? 0.137 5.122 -6.564 1.00 97.50 97 LEU A O 1
ATOM 774 N N . GLU A 1 98 ? 2.271 4.910 -5.908 1.00 96.44 98 GLU A N 1
ATOM 775 C CA . GLU A 1 98 ? 1.985 4.404 -4.560 1.00 96.44 98 GLU A CA 1
ATOM 776 C C . GLU A 1 98 ? 1.169 5.420 -3.756 1.00 96.44 98 GLU A C 1
ATOM 778 O O . GLU A 1 98 ? 0.117 5.077 -3.222 1.00 96.44 98 GLU A O 1
ATOM 783 N N . ASN A 1 99 ? 1.559 6.699 -3.774 1.00 96.25 99 ASN A N 1
ATOM 784 C CA . ASN A 1 99 ? 0.788 7.743 -3.103 1.00 96.25 99 ASN A CA 1
ATOM 785 C C . ASN A 1 99 ? -0.628 7.899 -3.692 1.00 96.25 99 ASN A C 1
ATOM 787 O O . ASN A 1 99 ? -1.573 8.184 -2.964 1.00 96.25 99 ASN A O 1
ATOM 791 N N . GLN A 1 100 ? -0.815 7.698 -5.002 1.00 97.38 100 GLN A N 1
ATOM 792 C CA . GLN A 1 100 ? -2.158 7.679 -5.595 1.00 97.38 100 GLN A CA 1
ATOM 793 C C . GLN A 1 100 ? -2.992 6.501 -5.077 1.00 97.38 100 GLN A C 1
ATOM 795 O O . GLN A 1 100 ? -4.178 6.683 -4.797 1.00 97.38 100 GLN A O 1
ATOM 800 N N . ILE A 1 101 ? -2.387 5.318 -4.916 1.00 96.75 101 ILE A N 1
ATOM 801 C CA . ILE A 1 101 ? -3.045 4.166 -4.288 1.00 96.75 101 ILE A CA 1
ATO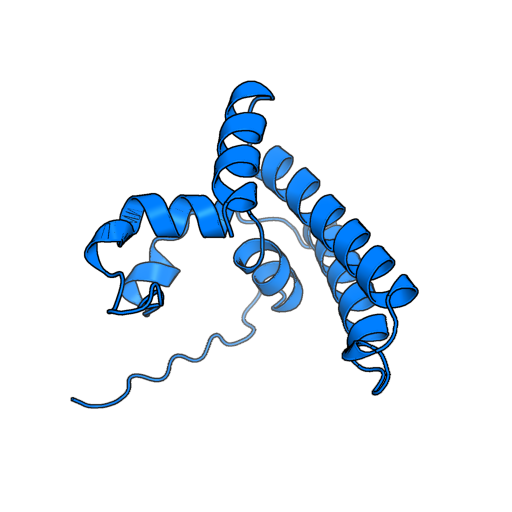M 802 C C . ILE A 1 101 ? -3.436 4.514 -2.849 1.00 96.75 101 ILE A C 1
ATOM 804 O O . ILE A 1 101 ? -4.595 4.312 -2.496 1.00 96.75 101 ILE A O 1
ATOM 808 N N . ASP A 1 102 ? -2.535 5.099 -2.055 1.00 96.94 102 ASP A N 1
ATOM 809 C CA . ASP A 1 102 ? -2.822 5.502 -0.672 1.00 96.94 102 ASP A CA 1
ATOM 810 C C . ASP A 1 102 ? -4.031 6.442 -0.595 1.00 96.94 102 ASP A C 1
ATOM 812 O O . ASP A 1 102 ? -4.966 6.188 0.161 1.00 96.94 102 ASP A O 1
ATOM 816 N N . GLN A 1 103 ? -4.091 7.469 -1.449 1.00 96.81 103 GLN A N 1
ATOM 817 C CA . GLN A 1 103 ? -5.232 8.392 -1.494 1.00 96.81 103 GLN A CA 1
ATOM 818 C C . GLN A 1 103 ? -6.550 7.702 -1.875 1.00 96.81 103 GLN A C 1
ATOM 820 O O . GLN A 1 103 ? -7.613 8.058 -1.362 1.00 96.81 103 GLN A O 1
ATOM 825 N N . LEU A 1 104 ? -6.509 6.722 -2.782 1.00 95.44 104 LEU A N 1
ATOM 826 C CA . LEU A 1 104 ? -7.688 5.926 -3.126 1.00 95.44 104 LEU A CA 1
ATOM 827 C C . LEU A 1 104 ? -8.107 5.013 -1.973 1.00 95.44 104 LEU A C 1
ATOM 829 O O . LEU A 1 104 ? -9.302 4.848 -1.743 1.00 95.44 104 LEU A O 1
ATOM 833 N N . VAL A 1 105 ? -7.149 4.453 -1.235 1.00 94.94 105 VAL A N 1
ATOM 834 C CA . VAL A 1 105 ? -7.420 3.646 -0.044 1.00 94.94 105 VAL A CA 1
ATOM 835 C C . VAL A 1 105 ? -8.017 4.508 1.067 1.00 94.94 105 VAL A C 1
ATOM 837 O O . VAL A 1 105 ? -9.024 4.119 1.642 1.00 94.94 105 VAL A O 1
ATOM 840 N N . TYR A 1 106 ? -7.500 5.706 1.330 1.00 95.94 106 TYR A N 1
ATOM 841 C CA . TYR A 1 106 ? -8.091 6.601 2.332 1.00 95.94 106 TYR A CA 1
ATOM 842 C C . TYR A 1 106 ? -9.552 6.924 2.022 1.00 95.94 106 TYR A C 1
ATOM 844 O O . TYR A 1 106 ? -10.399 6.845 2.906 1.00 95.94 106 TYR A O 1
ATOM 852 N N . LYS A 1 107 ? -9.863 7.192 0.748 1.00 94.31 107 LYS A N 1
ATOM 853 C CA . LYS A 1 107 ? -11.246 7.374 0.286 1.00 94.31 107 LYS A CA 1
ATOM 854 C C . LYS A 1 107 ? -12.082 6.107 0.417 1.00 94.31 107 LYS A C 1
ATOM 856 O O . LYS A 1 107 ? -13.257 6.195 0.725 1.00 94.31 107 LYS A O 1
ATOM 861 N N . LEU A 1 108 ? -11.496 4.938 0.168 1.00 93.25 108 LEU A N 1
ATOM 862 C CA . LEU A 1 108 ? -12.193 3.658 0.273 1.00 93.25 108 LEU A CA 1
ATOM 863 C C . LEU A 1 108 ? -12.666 3.372 1.706 1.00 93.25 108 LEU A C 1
ATOM 865 O O . LEU A 1 108 ? -13.713 2.761 1.882 1.00 93.25 108 LEU A O 1
ATOM 869 N N . TYR A 1 109 ? -11.900 3.809 2.705 1.00 92.69 109 TYR A N 1
ATOM 870 C CA . TYR A 1 109 ? -12.219 3.648 4.126 1.00 92.69 109 TYR A CA 1
ATOM 871 C C . TYR A 1 109 ? -12.831 4.909 4.760 1.00 92.69 109 TYR A C 1
ATOM 873 O O . TYR A 1 109 ? -12.969 4.951 5.980 1.00 92.69 109 TYR A O 1
ATOM 881 N N . ASP A 1 110 ? -13.200 5.908 3.950 1.00 94.25 110 ASP A N 1
ATOM 882 C CA . ASP A 1 110 ? -13.809 7.174 4.380 1.00 94.25 110 ASP A CA 1
ATOM 883 C C . ASP A 1 110 ? -13.019 7.927 5.473 1.00 94.25 110 ASP A C 1
ATOM 885 O O . ASP A 1 110 ? -13.602 8.511 6.387 1.00 94.25 110 ASP A O 1
ATOM 889 N N . LEU A 1 111 ? -11.683 7.942 5.378 1.00 96.25 111 LEU A N 1
ATOM 890 C CA . LEU A 1 111 ? -10.839 8.653 6.346 1.00 96.25 111 LEU A CA 1
ATOM 891 C C . LEU A 1 111 ? -10.989 10.173 6.237 1.00 96.25 111 LEU A C 1
ATOM 893 O O . LEU A 1 111 ? -11.003 10.740 5.137 1.00 96.25 111 LEU A O 1
ATOM 897 N N . THR A 1 112 ? -10.992 10.849 7.387 1.00 97.19 112 THR A N 1
ATOM 898 C CA . THR A 1 112 ? -10.949 12.317 7.438 1.00 97.19 112 THR A CA 1
ATOM 899 C C . THR A 1 112 ? -9.529 12.852 7.205 1.00 97.19 112 THR A C 1
ATOM 901 O O . THR A 1 112 ? -8.546 12.128 7.394 1.00 97.19 112 THR A O 1
ATOM 904 N N . PRO A 1 113 ? -9.363 14.134 6.825 1.00 96.19 113 PRO A N 1
ATOM 905 C CA . PRO A 1 113 ? -8.039 14.742 6.673 1.00 96.19 113 PRO A CA 1
ATOM 906 C C . PRO A 1 113 ? -7.157 14.631 7.926 1.00 96.19 113 PRO A C 1
ATOM 908 O O . PRO A 1 113 ? -5.943 14.461 7.817 1.00 96.19 113 PRO A O 1
ATOM 911 N N . GLU A 1 114 ? -7.757 14.703 9.115 1.00 96.38 114 GLU A N 1
ATOM 912 C CA . GLU A 1 114 ? -7.064 14.554 10.395 1.00 96.38 114 GLU A CA 1
ATOM 913 C C . GLU A 1 114 ? -6.546 13.124 10.588 1.00 96.38 114 GLU A C 1
ATOM 915 O O . GLU A 1 114 ? -5.406 12.933 11.007 1.00 96.38 114 GLU A O 1
ATOM 920 N N . GLU A 1 115 ? -7.352 12.120 10.242 1.00 95.62 115 GLU A N 1
ATOM 921 C CA . GLU A 1 115 ? -6.961 10.710 10.315 1.00 95.62 115 GLU A CA 1
ATOM 922 C C . GLU A 1 115 ? -5.871 10.377 9.295 1.00 95.62 115 GLU A C 1
ATOM 924 O O . GLU A 1 115 ? -4.892 9.715 9.639 1.00 95.62 115 GLU A O 1
ATOM 929 N N . ILE A 1 116 ? -5.991 10.895 8.067 1.00 96.06 116 ILE A N 1
ATOM 930 C CA . ILE A 1 116 ? -4.953 10.764 7.035 1.00 96.06 116 ILE A CA 1
ATOM 931 C C . ILE A 1 116 ? -3.629 11.318 7.559 1.00 96.06 116 ILE A C 1
ATOM 933 O O . ILE A 1 116 ? -2.602 10.658 7.433 1.00 96.06 116 ILE A O 1
ATOM 937 N N . LYS A 1 117 ? -3.643 12.492 8.200 1.00 95.25 117 LYS A N 1
ATOM 938 C CA . LYS A 1 117 ? -2.430 13.094 8.766 1.00 95.25 117 LYS A CA 1
ATOM 939 C C . LYS A 1 117 ? -1.762 12.180 9.795 1.00 95.25 117 LYS A C 1
ATOM 941 O O . LYS A 1 117 ? -0.550 12.019 9.753 1.00 95.25 117 LYS A O 1
ATOM 946 N N . ILE A 1 118 ? -2.544 11.546 10.671 1.00 94.81 118 ILE A N 1
ATOM 947 C CA . ILE A 1 118 ? -2.025 10.598 11.671 1.00 94.81 118 ILE A CA 1
ATOM 948 C C . ILE A 1 118 ? -1.374 9.385 10.992 1.00 94.81 118 ILE A C 1
ATOM 950 O O . ILE A 1 118 ? -0.308 8.938 11.417 1.00 94.81 118 ILE A O 1
ATOM 954 N N . VAL A 1 119 ? -2.001 8.849 9.939 1.00 94.38 119 VAL A N 1
ATOM 955 C CA . VAL A 1 119 ? -1.458 7.714 9.176 1.00 94.38 119 VAL A CA 1
ATOM 956 C C . VAL A 1 119 ? -0.156 8.099 8.472 1.00 94.38 119 VAL A C 1
ATOM 958 O O . VAL A 1 119 ? 0.806 7.335 8.516 1.00 94.38 119 VAL A O 1
ATOM 961 N N . GLU A 1 120 ? -0.102 9.270 7.840 1.00 93.50 120 GLU A N 1
ATOM 962 C CA . GLU A 1 120 ? 1.091 9.761 7.142 1.00 93.50 120 GLU A CA 1
ATOM 963 C C . GLU A 1 120 ? 2.250 10.013 8.117 1.00 93.50 120 GLU A C 1
ATOM 965 O O . GLU A 1 120 ? 3.319 9.430 7.947 1.00 93.50 120 GLU A O 1
ATOM 970 N N . GLU A 1 121 ? 2.018 10.765 9.200 1.00 93.12 121 GLU A N 1
ATOM 971 C CA . GLU A 1 121 ? 3.034 11.056 10.227 1.00 93.12 121 GLU A CA 1
ATOM 972 C C . GLU A 1 121 ? 3.613 9.779 10.851 1.00 93.12 121 GLU A C 1
ATOM 974 O O . GLU A 1 121 ? 4.804 9.705 11.151 1.00 93.12 121 GLU A O 1
ATOM 979 N N . PHE A 1 122 ? 2.788 8.745 11.031 1.00 89.25 122 PHE A N 1
ATOM 980 C CA . PHE A 1 122 ? 3.246 7.465 11.563 1.00 89.25 122 PHE A CA 1
ATOM 981 C C . PHE A 1 122 ? 4.199 6.730 10.607 1.00 89.25 122 PHE A C 1
ATOM 983 O O . PHE A 1 122 ? 5.121 6.055 11.064 1.00 89.25 122 PHE A O 1
ATOM 990 N N . ASN A 1 123 ? 3.974 6.833 9.294 1.00 83.06 123 ASN A N 1
ATOM 991 C CA . ASN A 1 123 ? 4.787 6.153 8.284 1.00 83.06 123 ASN A CA 1
ATOM 992 C C . ASN A 1 123 ? 6.015 6.976 7.840 1.00 83.06 123 ASN A C 1
ATOM 994 O O . ASN A 1 123 ? 6.933 6.404 7.266 1.00 83.06 123 ASN A O 1
ATOM 998 N N . GLU A 1 124 ? 6.075 8.285 8.117 1.00 74.38 124 GLU A N 1
ATOM 999 C CA . GLU A 1 124 ? 7.256 9.135 7.853 1.00 74.38 124 GLU A CA 1
ATOM 1000 C C . GLU A 1 124 ? 8.458 8.835 8.771 1.00 74.38 124 GLU A C 1
ATOM 1002 O O . GLU A 1 124 ? 9.573 9.272 8.491 1.00 74.38 124 GLU A O 1
ATOM 1007 N N . GLY A 1 125 ? 8.243 8.098 9.866 1.00 58.22 125 GLY A N 1
ATOM 1008 C CA . GLY A 1 125 ? 9.288 7.696 10.813 1.00 58.22 125 GLY A CA 1
ATOM 1009 C C . GLY A 1 125 ? 10.068 6.426 10.443 1.00 58.22 125 GLY A C 1
ATOM 1010 O O . GLY A 1 125 ? 10.836 5.951 11.283 1.00 58.22 125 GLY A O 1
ATOM 1011 N N . GLU A 1 126 ? 9.850 5.864 9.249 1.00 51.88 126 GLU A N 1
ATOM 1012 C CA . GLU A 1 126 ? 10.564 4.690 8.702 1.00 51.88 126 GLU A CA 1
ATOM 1013 C C . GLU A 1 126 ? 11.620 5.072 7.662 1.00 51.88 126 GLU A C 1
ATOM 1015 O O . GLU A 1 126 ? 12.699 4.435 7.688 1.00 51.88 126 GLU A O 1
#

pLDDT: mean 86.41, std 11.35, range [43.75, 97.5]

Foldseek 3Di:
DDDDDDDDDDDVDDVLLVVLLCLALVVVLVLCVVVVVQQDPPRDHDDDDVSVVPRPDDDDDPVLSVVSSVLSVVLCVLVVDPCCVVDPVSVVVNVVSSVVSNVSNCVVVVHDPVRSVVSVVVVVVD

Radius of gyration: 15.74 Å; chains: 1; bounding box: 37×40×36 Å

=== Feature glossary ===
Key to the feature types in this record:

— What the protein is —

Primary structure: the covalent order of the twenty standard amino acids along the backbone. Two proteins with the same sequence will (almost always) fold to the same structure; two with 30% identity often share a fold but not the details.

Database cross-references. InterPro integrates a dozen domain/family signature databases into unified entries with residue-range hits. GO terms attach function/process/location labels with evidence codes. CATH codes position the fold in a four-level structural taxonomy. Organism is the NCBI-taxonomy species name.

— Where its atoms are —

The mmCIF block holds the 3D Cartesian coordinates of each backbone atom (N, Cα, C, O) in ångströms. mmCIF is the PDB's canonical archive format — a tagged-loop text representation of the atomic model.

Six rendered views show the 3D structure from the faces of a cube — i.e. along ±x, ±y, ±z. Rendering representation is drawn randomly per protein from cartoon (secondary-structure ribbons), sticks (backbone bonds), or molecular surface; coloring is either N→C rainbow (blue at the N-terminus through red at the C-terminus) or one color per chain.

— Local backbone conformation —

DSSP 8-state secondary structure assigns each residue one of H (α-helix), G (3₁₀-helix), I (π-helix), E (extended β-strand), B (isolated β-bridge), T (hydrogen-bonded turn), S (bend), or '-' (coil). The assignment is computed from backbone hydrogen-bond geometry via the Kabsch–Sander algorithm.

P-SEA three-state annotation labels each residue as helix, strand, or coil based purely on the geometry of the Cα trace. It serves as a fallback when the full backbone (and thus DSSP) is unavailable.

The φ/ψ torsion pair specifies the backbone conformation at each residue. φ rotates about the N–Cα bond, ψ about the Cα–C bond. Steric clashes forbid most of the (φ, ψ) plane — the allowed regions (α-helix basin, β-sheet basin, left-handed helix) are the Ramachandran-allowed regions.

— Global shape and packing —

The geometric summary reports three shape descriptors. Rg (radius of gyration) measures how spread out the Cα atoms are about their centre of mass; compact globular proteins have small Rg, elongated or unfolded ones large. Cα contacts (<8 Å, |i−j|>4) count long-range residue pairs in spatial proximity — high for tightly packed folds, near zero for rods or random coil. The bounding-box extents give the protein's footprint along x, y, z in Å.

Accessible surface area quantifies burial. A residue with SASA near zero is packed into the hydrophobic core; one with SASA >100 Å² sits on the surface. Computed here via the Shrake–Rupley numerical algorithm with a 1.4 Å probe.

Plot images: a contact map (which residues are close in 3D, as an N×N binary image), a Ramachandran scatter (backbone torsion angles, revealing secondary-structure composition at a glance), and — for AlphaFold structures — a PAE heatmap (pairwise prediction confidence).

— Structural neighborhood —

The Foldseek 3Di string encodes local tertiary geometry as a 20-letter alphabet — one character per residue — derived from the relative positions of nearby Cα atoms. Unlike the amino-acid sequence, 3Di is a direct function of the 3D structure, so two proteins with the same fold have similar 3Di strings even at low sequence identity.

Nearest PDB neighbors are the top structural matches found by Foldseek when searching this structure against the entire Protein Data Bank. Each hit reports a TM-score (0 to 1; >0.5 almost always implies the same fold) and an E-value. These are *structural* homologs — they may share no detectable sequence similarity.

— Confidence and disorder —

For AlphaFold models, the B-factor field carries pLDDT — the model's own estimate of local accuracy on a 0–100 scale. Regions with pLDDT<50 should be treated as essentially unmodeled; they often correspond to intrinsically disordered segments.

B-factor (Debye–Waller factor) reflects atomic displacement in the crystal lattice. It is an experimental observable (units Å²), not a prediction; low values mean the atom is pinned down, high values mean it moves or is heterogeneous across the crystal.

Predicted aligned error is AlphaFold's pairwise confidence. Unlike pLDDT (per-residue), PAE is per-residue-pair and captures whether two parts of the structure are correctly placed relative to each other. Units are ångströms of expected positional error.